Protein AF-A0A953M6U3-F1 (afdb_monomer_lite)

pLDDT: mean 84.89, std 16.99, range [43.0, 97.19]

Secondary structure (DSSP, 8-state):
-HHHHHHHH---S--HHHHHHHHHHHHHHHTT-HHHHHHHHHHHHHHS-TTSHHHHHHHHHHHHHHHHH-HHHHHHHHHHHHHH-TT-SSTTHHHHHHHHHHHHHHHHHS---

Radius of gyration: 16.12 Å; chains: 1; bounding box: 51×37×36 Å

Sequence (113 aa):
AIAVDLDRRVRGQHAPTAGLLGRLAKNAEAIGDDELAFEVWTQLSSSIPDGQPDWFEARCGAIRVLADMRPADALAAIRQHRVLYPQLGPSPWDVRLAALERRLGSEAGGSGP

Foldseek 3Di:
DVVVVVVVVPPPDPDVLLVVLLVQLVVCVVVPVLVSNLVSLVVSLVVDDPQDPSNLVSLLSNLVSCCVVPLVVSLVSLVVCCVVPVCSHDPPSSVSSVVSNVVSVCVVVVPDD

Structure (mmCIF, N/CA/C/O backbone):
data_AF-A0A953M6U3-F1
#
_entry.id   AF-A0A953M6U3-F1
#
loop_
_atom_site.group_PDB
_atom_site.id
_atom_site.type_symbol
_atom_site.label_atom_id
_atom_site.label_alt_id
_atom_site.label_comp_id
_atom_site.label_asym_id
_atom_site.label_entity_id
_atom_site.label_seq_id
_atom_site.pdbx_PDB_ins_code
_atom_site.Cartn_x
_atom_site.Cartn_y
_atom_site.Cartn_z
_atom_site.occupancy
_atom_site.B_iso_or_equiv
_atom_site.auth_seq_id
_atom_site.auth_comp_id
_atom_site.auth_asym_id
_atom_site.auth_atom_id
_atom_site.pdbx_PDB_model_num
ATOM 1 N N . ALA A 1 1 ? 29.473 -9.685 -21.984 1.00 49.41 1 ALA A N 1
ATOM 2 C CA . ALA A 1 1 ? 28.818 -11.004 -21.885 1.00 49.41 1 ALA A CA 1
ATOM 3 C C . ALA A 1 1 ? 27.308 -10.809 -21.977 1.00 49.41 1 ALA A C 1
ATOM 5 O O . ALA A 1 1 ? 26.703 -10.348 -21.019 1.00 49.41 1 ALA A O 1
ATOM 6 N N . ILE A 1 2 ? 26.716 -11.096 -23.140 1.00 50.38 2 ILE A N 1
ATOM 7 C CA . ILE A 1 2 ? 25.284 -10.860 -23.426 1.00 50.38 2 ILE A CA 1
ATOM 8 C C . ILE A 1 2 ? 24.371 -11.742 -22.543 1.00 50.38 2 ILE A C 1
ATOM 10 O O . ILE A 1 2 ? 23.231 -11.381 -22.277 1.00 50.38 2 ILE A O 1
ATOM 14 N N . ALA A 1 3 ? 24.904 -12.832 -21.978 1.00 48.81 3 ALA A N 1
ATOM 15 C CA . ALA A 1 3 ? 24.193 -13.700 -21.038 1.00 48.81 3 ALA A CA 1
ATOM 16 C C . ALA A 1 3 ? 23.750 -12.994 -19.736 1.00 48.81 3 ALA A C 1
ATOM 18 O O . ALA A 1 3 ? 22.659 -13.259 -19.251 1.00 48.81 3 ALA A O 1
ATOM 19 N N . VAL A 1 4 ? 24.536 -12.043 -19.208 1.00 52.84 4 VAL A N 1
ATOM 20 C CA . VAL A 1 4 ? 24.187 -11.299 -17.975 1.00 52.84 4 VAL A CA 1
ATOM 21 C C . VAL A 1 4 ? 23.068 -10.281 -18.223 1.00 52.84 4 VAL A C 1
ATOM 23 O O . VAL A 1 4 ? 22.275 -9.979 -17.335 1.00 52.84 4 VAL A O 1
ATOM 26 N N . ASP A 1 5 ? 22.984 -9.756 -19.442 1.00 53.75 5 ASP A N 1
ATOM 27 C CA . ASP A 1 5 ? 21.989 -8.747 -19.807 1.00 53.75 5 ASP A CA 1
ATOM 28 C C . ASP A 1 5 ? 20.622 -9.379 -20.123 1.00 53.75 5 ASP A C 1
ATOM 30 O O . ASP A 1 5 ? 19.576 -8.765 -19.907 1.00 53.75 5 ASP A O 1
ATOM 34 N N . LEU A 1 6 ? 20.625 -10.648 -20.552 1.00 49.59 6 LEU A N 1
ATOM 35 C CA . LEU A 1 6 ? 19.419 -11.464 -20.667 1.00 49.59 6 LEU A CA 1
ATOM 36 C C . LEU A 1 6 ? 18.901 -11.896 -19.283 1.00 49.59 6 LEU A C 1
ATOM 38 O O . LEU A 1 6 ? 17.705 -11.789 -19.032 1.00 49.59 6 LEU A O 1
ATOM 42 N N . ASP A 1 7 ? 19.793 -12.261 -18.355 1.00 43.16 7 ASP A N 1
ATOM 43 C CA . ASP A 1 7 ? 19.435 -12.580 -16.961 1.00 43.16 7 ASP A CA 1
ATOM 44 C C . ASP A 1 7 ? 18.774 -11.389 -16.235 1.00 43.16 7 ASP A C 1
ATOM 46 O O . ASP A 1 7 ? 17.865 -11.561 -15.422 1.00 43.16 7 ASP A O 1
ATOM 50 N N . ARG A 1 8 ? 19.157 -10.152 -16.588 1.00 49.97 8 ARG A N 1
ATOM 51 C CA . ARG A 1 8 ? 18.511 -8.916 -16.104 1.00 49.97 8 ARG A CA 1
ATOM 52 C C . ARG A 1 8 ? 17.138 -8.656 -16.717 1.00 49.97 8 ARG A C 1
ATOM 54 O O . ARG A 1 8 ? 16.288 -8.063 -16.061 1.00 49.97 8 ARG A O 1
ATOM 61 N N . ARG A 1 9 ? 16.915 -9.084 -17.959 1.00 44.03 9 ARG A N 1
ATOM 62 C CA . ARG A 1 9 ? 15.636 -8.915 -18.670 1.00 44.03 9 ARG A CA 1
ATOM 63 C C . ARG A 1 9 ? 14.626 -10.022 -18.362 1.00 44.03 9 ARG A C 1
ATOM 65 O O . ARG A 1 9 ? 13.440 -9.816 -18.590 1.00 44.03 9 ARG A O 1
ATOM 72 N N . VAL A 1 10 ? 15.081 -11.165 -17.840 1.00 47.09 10 VAL A N 1
ATOM 73 C CA . VAL A 1 10 ? 14.273 -12.384 -17.646 1.00 47.09 10 VAL A CA 1
ATOM 74 C C . VAL A 1 10 ? 14.106 -12.782 -16.170 1.00 47.09 10 VAL A C 1
ATOM 76 O O . VAL A 1 10 ? 13.493 -13.805 -15.881 1.00 47.09 10 VAL A O 1
ATOM 79 N N . ARG A 1 11 ? 14.465 -11.936 -15.189 1.00 43.00 11 ARG A N 1
ATOM 80 C CA . ARG A 1 11 ? 13.869 -12.043 -13.834 1.00 43.00 11 ARG A CA 1
ATOM 81 C C . ARG A 1 11 ? 12.411 -11.550 -13.826 1.00 43.00 11 ARG A C 1
ATOM 83 O O . ARG A 1 1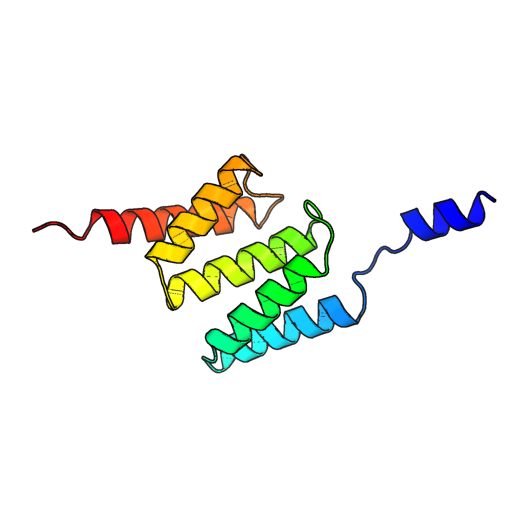1 ? 12.011 -10.673 -13.069 1.00 43.00 11 ARG A O 1
ATOM 90 N N . GLY A 1 12 ? 11.615 -12.135 -14.717 1.00 44.84 12 GLY A N 1
ATOM 91 C CA . GLY A 1 12 ? 10.168 -12.168 -14.672 1.00 44.84 12 GLY A CA 1
ATOM 92 C C . GLY A 1 12 ? 9.756 -13.211 -13.647 1.00 44.84 12 GLY A C 1
ATOM 93 O O . GLY A 1 12 ? 9.806 -14.403 -13.922 1.00 44.84 12 GLY A O 1
ATOM 94 N N . GLN A 1 13 ? 9.436 -12.717 -12.459 1.00 49.91 13 GLN A N 1
ATOM 95 C CA . GLN A 1 13 ? 8.665 -13.290 -11.354 1.00 49.91 13 GLN A CA 1
ATOM 96 C C . GLN A 1 13 ? 9.242 -12.617 -10.118 1.00 49.91 13 GLN A C 1
ATOM 98 O O . GLN A 1 13 ? 10.400 -12.840 -9.757 1.00 49.91 13 GLN A O 1
ATOM 103 N N . HIS A 1 14 ? 8.460 -11.712 -9.537 1.00 52.41 14 HIS A N 1
ATOM 104 C CA . HIS A 1 14 ? 8.783 -11.025 -8.297 1.00 52.41 14 HIS A CA 1
ATOM 105 C C . HIS A 1 14 ? 9.405 -12.007 -7.313 1.00 52.41 14 HIS A C 1
ATOM 107 O O . HIS A 1 14 ? 8.932 -13.141 -7.196 1.00 52.41 14 HIS A O 1
ATOM 113 N N . ALA A 1 15 ? 10.510 -11.598 -6.676 1.00 58.12 15 ALA A N 1
ATOM 114 C CA . ALA A 1 15 ? 11.259 -12.461 -5.771 1.00 58.12 15 ALA A CA 1
ATOM 115 C C . ALA A 1 15 ? 10.277 -13.214 -4.855 1.00 58.12 15 ALA A C 1
ATOM 117 O O . ALA A 1 15 ? 9.304 -12.600 -4.419 1.00 58.12 15 ALA A O 1
ATOM 118 N N . PRO A 1 16 ? 10.494 -14.502 -4.537 1.00 61.41 16 PRO A N 1
ATOM 119 C CA . PRO A 1 16 ? 9.575 -15.277 -3.696 1.00 61.41 16 PRO A CA 1
ATOM 120 C C . PRO A 1 16 ? 9.146 -14.534 -2.417 1.00 61.41 16 PRO A C 1
ATOM 122 O O . PRO A 1 16 ? 8.010 -14.655 -1.962 1.00 61.41 16 PRO A O 1
ATOM 125 N N . THR A 1 17 ? 10.040 -13.692 -1.895 1.00 67.00 17 THR A N 1
ATOM 126 C CA . THR A 1 17 ? 9.819 -12.756 -0.792 1.00 67.00 17 THR A CA 1
ATOM 127 C C . THR A 1 17 ? 8.709 -11.730 -1.052 1.00 67.00 17 THR A C 1
ATOM 129 O O . THR A 1 17 ? 7.886 -11.515 -0.174 1.00 67.00 17 THR A O 1
ATOM 132 N N . ALA A 1 18 ? 8.629 -11.125 -2.238 1.00 73.12 18 ALA A N 1
ATOM 133 C CA . ALA A 1 18 ? 7.585 -10.162 -2.595 1.00 73.12 18 ALA A CA 1
ATOM 134 C C . ALA A 1 18 ? 6.193 -10.815 -2.625 1.00 73.12 18 ALA A C 1
ATOM 136 O O . ALA A 1 18 ? 5.238 -10.286 -2.056 1.00 73.12 18 ALA A O 1
ATOM 137 N N . GLY A 1 19 ? 6.097 -12.021 -3.197 1.00 78.44 19 GLY A N 1
ATOM 138 C CA . GLY A 1 19 ? 4.865 -12.815 -3.164 1.00 78.44 19 GLY A CA 1
ATOM 139 C C . GLY A 1 19 ? 4.471 -13.252 -1.746 1.00 78.44 19 GLY A C 1
ATOM 140 O O . GLY A 1 19 ? 3.285 -13.287 -1.416 1.00 78.44 19 GLY A O 1
ATOM 141 N N . LEU A 1 20 ? 5.450 -13.555 -0.886 1.00 83.50 20 LEU A N 1
ATOM 142 C CA . LEU A 1 20 ? 5.217 -13.873 0.525 1.00 83.50 20 LEU A CA 1
ATOM 143 C C . LEU A 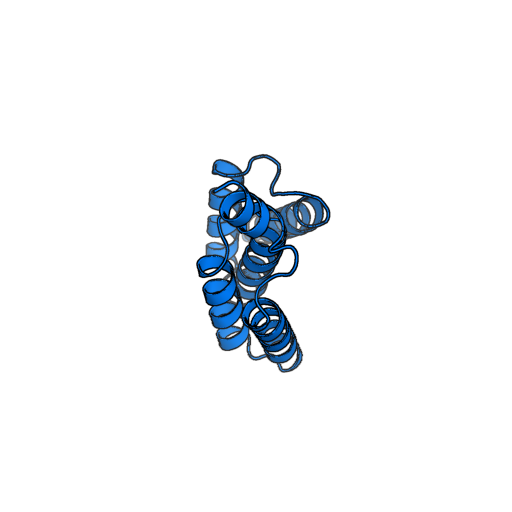1 20 ? 4.721 -12.654 1.316 1.00 83.50 20 LEU A C 1
ATOM 145 O O . LEU A 1 20 ? 3.724 -12.772 2.024 1.00 83.50 20 LEU A O 1
ATOM 149 N N . LEU A 1 21 ? 5.369 -11.494 1.166 1.00 87.75 21 LEU A N 1
ATOM 150 C CA . LEU A 1 21 ? 4.972 -10.245 1.823 1.00 87.75 21 LEU A CA 1
ATOM 151 C C . LEU A 1 21 ? 3.566 -9.817 1.388 1.00 87.75 21 LEU A C 1
ATOM 153 O O . LEU A 1 21 ? 2.733 -9.513 2.234 1.00 87.75 21 LEU A O 1
ATOM 157 N N . GLY A 1 22 ? 3.245 -9.904 0.093 1.00 89.06 22 GLY A N 1
ATOM 158 C CA . GLY A 1 22 ? 1.896 -9.598 -0.390 1.00 89.06 22 GLY A CA 1
ATOM 159 C C . GLY A 1 22 ? 0.817 -10.512 0.206 1.00 89.06 22 GLY A C 1
ATOM 160 O O . GLY A 1 22 ? -0.294 -10.064 0.486 1.00 89.06 22 GLY A O 1
ATOM 161 N N . ARG A 1 23 ? 1.125 -11.796 0.442 1.00 90.81 23 ARG A N 1
ATOM 162 C CA . ARG A 1 23 ? 0.214 -12.727 1.134 1.00 90.81 23 ARG A CA 1
ATOM 163 C C . ARG A 1 23 ? 0.102 -12.426 2.626 1.00 90.81 23 ARG A C 1
ATOM 165 O O . ARG A 1 23 ? -0.996 -12.508 3.164 1.00 90.81 23 ARG A O 1
ATOM 172 N N . LEU A 1 24 ? 1.214 -12.094 3.280 1.00 91.81 24 LEU A N 1
ATOM 173 C CA . LEU A 1 24 ? 1.230 -11.732 4.695 1.00 91.81 24 LEU A CA 1
ATOM 174 C C . LEU A 1 24 ? 0.388 -10.480 4.948 1.00 91.81 24 LEU A C 1
ATOM 176 O O . LEU A 1 24 ? -0.454 -10.507 5.837 1.00 91.81 24 LEU A O 1
ATOM 180 N N . ALA A 1 25 ? 0.543 -9.442 4.124 1.00 92.81 25 ALA A N 1
ATOM 181 C CA . ALA A 1 25 ? -0.248 -8.223 4.242 1.00 92.81 25 ALA A CA 1
ATOM 182 C C . ALA A 1 25 ? -1.750 -8.508 4.094 1.00 92.81 25 ALA A C 1
ATOM 184 O O . ALA A 1 25 ? -2.537 -8.138 4.956 1.00 92.81 25 ALA A O 1
ATOM 185 N N . LYS A 1 26 ? -2.147 -9.276 3.069 1.00 92.62 26 LYS A N 1
ATOM 186 C CA . LYS A 1 26 ? -3.549 -9.691 2.870 1.00 92.62 26 LYS A CA 1
ATOM 187 C C . LYS A 1 26 ? -4.105 -10.494 4.053 1.00 92.62 26 LYS A C 1
ATOM 189 O O . LYS A 1 26 ? -5.274 -10.347 4.390 1.00 92.62 26 LYS A O 1
ATOM 194 N N . ASN A 1 27 ? -3.286 -11.339 4.681 1.00 95.00 27 ASN A N 1
ATOM 195 C CA . ASN A 1 27 ? -3.690 -12.091 5.869 1.00 95.00 27 ASN A CA 1
ATOM 196 C C . ASN A 1 27 ? -3.839 -11.190 7.100 1.00 95.00 27 ASN A C 1
ATOM 198 O O . ASN A 1 27 ? -4.793 -11.379 7.846 1.00 95.00 27 ASN A O 1
ATOM 202 N N . ALA A 1 28 ? -2.925 -10.236 7.298 1.00 94.62 28 ALA A N 1
ATOM 203 C CA . ALA A 1 28 ? -3.004 -9.249 8.374 1.00 94.62 28 ALA A CA 1
ATOM 204 C C . ALA A 1 28 ? -4.299 -8.426 8.269 1.00 94.62 28 ALA A C 1
ATOM 206 O O . ALA A 1 28 ? -5.053 -8.343 9.233 1.00 94.62 28 ALA A O 1
ATOM 207 N N . GLU A 1 29 ? -4.647 -7.960 7.066 1.00 93.81 29 GLU A N 1
ATOM 208 C CA . GLU A 1 29 ? -5.931 -7.288 6.824 1.00 93.81 29 GLU A CA 1
ATOM 209 C C . GLU A 1 29 ? -7.133 -8.190 7.131 1.00 93.81 29 GLU A C 1
ATOM 211 O O . GLU A 1 29 ? -8.111 -7.756 7.733 1.00 93.81 29 GLU A O 1
ATOM 216 N N . ALA A 1 30 ? -7.072 -9.469 6.746 1.00 93.62 30 ALA A N 1
ATOM 217 C CA . ALA A 1 30 ? -8.170 -10.407 6.973 1.00 93.62 30 ALA A CA 1
ATOM 218 C C . ALA A 1 30 ? -8.443 -10.675 8.464 1.00 93.62 30 ALA A C 1
ATOM 220 O O . ALA A 1 30 ? -9.554 -11.075 8.811 1.00 93.62 30 ALA A O 1
ATOM 221 N N . ILE A 1 31 ? -7.451 -10.465 9.335 1.00 95.50 31 ILE A N 1
ATOM 222 C CA . ILE A 1 31 ? -7.596 -10.589 10.792 1.00 95.50 31 ILE A CA 1
ATOM 223 C C . ILE A 1 31 ? -7.770 -9.234 11.498 1.00 95.50 31 ILE A C 1
ATOM 225 O O . ILE A 1 31 ? -7.891 -9.217 12.721 1.00 95.50 31 ILE A O 1
ATOM 229 N N . GLY A 1 32 ? -7.813 -8.124 10.749 1.00 93.75 32 GLY A N 1
ATOM 230 C CA . GLY A 1 32 ? -7.968 -6.765 11.279 1.00 93.75 32 GLY A CA 1
ATOM 231 C C . GLY A 1 32 ? -6.703 -6.172 11.909 1.00 93.75 32 GLY A C 1
ATOM 232 O O . GLY A 1 32 ? -6.804 -5.249 12.713 1.00 93.75 32 GLY A O 1
ATOM 233 N N . ASP A 1 33 ? -5.523 -6.710 11.589 1.00 96.81 33 ASP A N 1
ATOM 234 C CA . ASP A 1 33 ? -4.236 -6.158 12.026 1.00 96.81 33 ASP A CA 1
ATOM 235 C C . ASP A 1 33 ? -3.722 -5.141 10.996 1.00 96.81 33 ASP A C 1
ATOM 237 O O . ASP A 1 33 ? -2.825 -5.413 10.190 1.00 96.81 33 ASP A O 1
ATOM 241 N N . ASP A 1 34 ? -4.361 -3.971 10.983 1.00 95.50 34 ASP A N 1
ATOM 242 C CA . ASP A 1 34 ? -4.103 -2.923 9.991 1.00 95.50 34 ASP A CA 1
ATOM 243 C C . ASP A 1 34 ? -2.690 -2.328 10.118 1.00 95.50 34 ASP A C 1
ATOM 245 O O . ASP A 1 34 ? -2.070 -1.982 9.111 1.00 95.50 34 ASP A O 1
ATOM 249 N N . GLU A 1 35 ? -2.130 -2.265 11.328 1.00 96.00 35 GLU A N 1
ATOM 250 C CA . GLU A 1 35 ? -0.772 -1.750 11.540 1.00 96.00 35 GLU A CA 1
ATOM 251 C C . GLU A 1 35 ? 0.260 -2.690 10.894 1.00 96.00 35 GLU A C 1
ATOM 253 O O . GLU A 1 35 ? 1.113 -2.240 10.120 1.00 96.00 35 GLU A O 1
ATOM 258 N N . LEU A 1 36 ? 0.127 -4.007 11.112 1.00 94.50 36 LEU A N 1
ATOM 259 C CA . LEU A 1 36 ? 0.980 -5.003 10.462 1.00 94.50 36 LEU A CA 1
ATOM 260 C C . LEU A 1 36 ? 0.779 -5.008 8.944 1.00 94.50 36 LEU A C 1
ATOM 262 O O . LEU A 1 36 ? 1.747 -5.071 8.183 1.00 94.50 36 LEU A O 1
ATOM 266 N N . ALA A 1 37 ? -0.467 -4.934 8.475 1.00 96.31 37 ALA A N 1
ATOM 267 C CA . ALA A 1 37 ? -0.746 -4.875 7.047 1.00 96.31 37 ALA A CA 1
ATOM 268 C C . ALA A 1 37 ? -0.071 -3.660 6.392 1.00 96.31 37 ALA A C 1
ATOM 270 O O . ALA A 1 37 ? 0.559 -3.791 5.337 1.00 96.31 37 ALA A O 1
ATOM 271 N N . PHE A 1 38 ? -0.153 -2.489 7.027 1.00 97.19 38 PHE A N 1
ATOM 272 C CA . PHE A 1 38 ? 0.480 -1.266 6.547 1.00 97.19 38 PHE A CA 1
ATOM 273 C C . PHE A 1 38 ? 2.009 -1.361 6.531 1.00 97.19 38 PHE A C 1
ATOM 275 O O . PHE A 1 38 ? 2.631 -0.978 5.532 1.00 97.19 38 PHE A O 1
ATOM 282 N N . GLU A 1 39 ? 2.616 -1.902 7.590 1.00 96.44 39 GLU A N 1
ATOM 283 C CA . GLU A 1 39 ? 4.062 -2.131 7.665 1.00 96.44 39 GLU A CA 1
ATOM 284 C C . GLU A 1 39 ? 4.530 -3.025 6.510 1.00 96.44 39 GLU A C 1
ATOM 286 O O . GLU A 1 39 ? 5.436 -2.658 5.755 1.00 96.44 39 GLU A O 1
ATOM 291 N N . VAL A 1 40 ? 3.861 -4.164 6.311 1.00 96.38 40 VAL A N 1
ATOM 292 C CA . VAL A 1 40 ? 4.237 -5.151 5.292 1.00 96.38 40 VAL A CA 1
ATOM 293 C C . VAL A 1 40 ? 4.056 -4.592 3.880 1.00 96.38 40 VAL A C 1
ATOM 295 O O . VAL A 1 40 ? 4.926 -4.791 3.028 1.00 96.38 40 VAL A O 1
ATOM 298 N N . TRP A 1 41 ? 2.975 -3.853 3.608 1.00 96.06 41 TRP A N 1
ATOM 299 C CA . TRP A 1 41 ? 2.798 -3.194 2.311 1.00 96.06 41 TRP A CA 1
ATOM 300 C C . TRP A 1 41 ? 3.858 -2.128 2.046 1.00 96.06 41 TRP A C 1
ATOM 302 O O . TR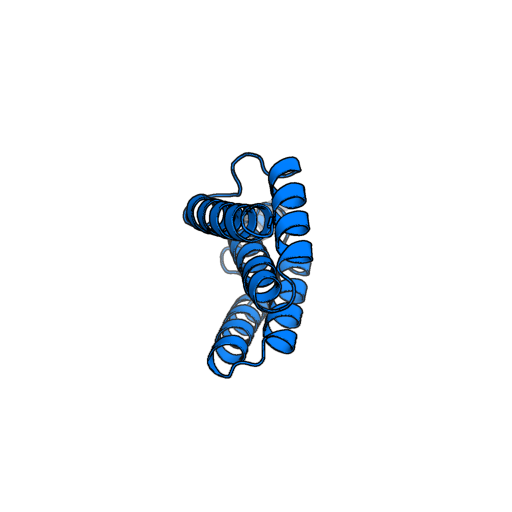P A 1 41 ? 4.374 -2.031 0.928 1.00 96.06 41 TRP A O 1
ATOM 312 N N . THR A 1 42 ? 4.215 -1.349 3.067 1.00 94.94 42 THR A N 1
ATOM 313 C CA . THR A 1 42 ? 5.259 -0.327 2.961 1.00 94.94 42 THR A CA 1
ATOM 314 C C . THR A 1 42 ? 6.609 -0.978 2.679 1.00 94.94 42 THR A C 1
ATOM 316 O O . THR A 1 42 ? 7.268 -0.606 1.706 1.00 94.94 42 THR A O 1
ATOM 319 N N . GLN A 1 43 ? 6.967 -2.020 3.433 1.00 94.25 43 GLN A N 1
ATOM 320 C CA . GLN A 1 43 ? 8.179 -2.808 3.214 1.00 94.25 43 GLN A CA 1
ATOM 321 C C . GLN A 1 43 ? 8.223 -3.402 1.802 1.00 94.25 43 GLN A C 1
ATOM 323 O O . GLN A 1 43 ? 9.245 -3.303 1.118 1.00 94.25 43 GLN A O 1
ATOM 328 N N . LEU A 1 44 ? 7.113 -3.988 1.341 1.00 92.56 44 LEU A N 1
ATOM 329 C CA . LEU A 1 44 ? 7.015 -4.534 -0.007 1.00 92.56 44 LEU A CA 1
ATOM 330 C C . LEU A 1 44 ? 7.250 -3.443 -1.055 1.00 92.56 44 LEU A C 1
ATOM 332 O O . LEU A 1 44 ? 8.065 -3.642 -1.955 1.00 92.56 44 LEU A O 1
ATOM 336 N N . SER A 1 45 ? 6.615 -2.277 -0.906 1.00 92.25 45 SER A N 1
ATOM 337 C CA . SER A 1 45 ? 6.780 -1.160 -1.842 1.00 92.25 45 SER A CA 1
ATOM 338 C C . SER A 1 45 ? 8.218 -0.637 -1.885 1.00 92.25 45 SER A C 1
ATOM 340 O O . SER A 1 45 ? 8.723 -0.358 -2.964 1.00 92.25 45 SER A O 1
ATOM 342 N N . SER A 1 46 ? 8.920 -0.592 -0.748 1.00 90.94 46 SER A N 1
ATOM 343 C CA . SER A 1 46 ? 10.335 -0.197 -0.690 1.00 90.94 46 SER A CA 1
ATOM 344 C C . SER A 1 46 ? 11.290 -1.253 -1.258 1.00 90.94 46 SER A C 1
ATOM 346 O O . SER A 1 46 ? 12.439 -0.941 -1.560 1.00 90.94 46 SER A O 1
ATOM 348 N N . SER A 1 47 ? 10.841 -2.505 -1.395 1.00 90.31 47 SER A N 1
ATOM 349 C CA . SER A 1 47 ? 11.646 -3.609 -1.937 1.00 90.31 47 SER A CA 1
ATOM 350 C C . SER A 1 47 ? 11.546 -3.770 -3.460 1.00 90.31 47 SER A C 1
ATOM 352 O O . SER A 1 47 ? 12.316 -4.533 -4.048 1.00 90.31 47 SER A O 1
ATOM 354 N N . ILE A 1 48 ? 10.607 -3.069 -4.103 1.00 88.25 48 ILE A N 1
ATOM 355 C CA . ILE A 1 48 ? 10.347 -3.147 -5.543 1.00 88.25 48 ILE A CA 1
ATOM 356 C C . ILE A 1 48 ? 10.754 -1.812 -6.181 1.00 88.25 48 ILE A C 1
ATOM 358 O O . ILE A 1 48 ? 10.421 -0.765 -5.634 1.00 88.25 48 ILE A O 1
ATOM 362 N N . PRO A 1 49 ? 11.438 -1.810 -7.340 1.00 87.81 49 PRO A N 1
ATOM 363 C CA . PRO A 1 49 ? 11.688 -0.577 -8.072 1.00 87.81 49 PRO A CA 1
ATOM 364 C C . PRO A 1 49 ? 10.392 0.167 -8.416 1.00 87.81 49 PRO A C 1
ATOM 366 O O . PRO A 1 49 ? 9.438 -0.427 -8.928 1.00 87.81 49 PRO A O 1
ATOM 369 N N . ASP A 1 50 ? 10.403 1.474 -8.180 1.00 86.56 50 ASP A N 1
ATOM 370 C CA . ASP A 1 50 ? 9.325 2.395 -8.521 1.00 86.56 50 ASP A CA 1
ATOM 371 C C . ASP A 1 50 ? 8.853 2.241 -9.977 1.00 86.56 50 ASP A C 1
ATOM 373 O O . ASP A 1 50 ? 9.643 2.026 -10.900 1.00 86.56 50 ASP A O 1
ATOM 377 N N . GLY A 1 51 ? 7.539 2.355 -10.188 1.00 83.62 51 GLY A N 1
ATOM 378 C CA . GLY A 1 51 ? 6.918 2.261 -11.513 1.00 83.62 51 GLY A CA 1
ATOM 379 C C . GLY A 1 51 ? 6.690 0.837 -12.038 1.00 83.62 51 GLY A C 1
ATOM 380 O O . GLY A 1 51 ? 6.057 0.679 -13.083 1.00 83.62 51 GLY A O 1
ATOM 381 N N . GLN A 1 52 ? 7.135 -0.204 -11.329 1.00 86.44 52 GLN A N 1
ATOM 382 C CA . GLN A 1 52 ? 6.817 -1.589 -11.690 1.00 86.44 52 GLN A CA 1
ATOM 383 C C . GLN A 1 52 ? 5.366 -1.956 -11.323 1.00 86.44 52 GLN A C 1
ATOM 385 O O . GLN A 1 52 ? 4.834 -1.441 -10.339 1.00 86.44 52 GLN A O 1
A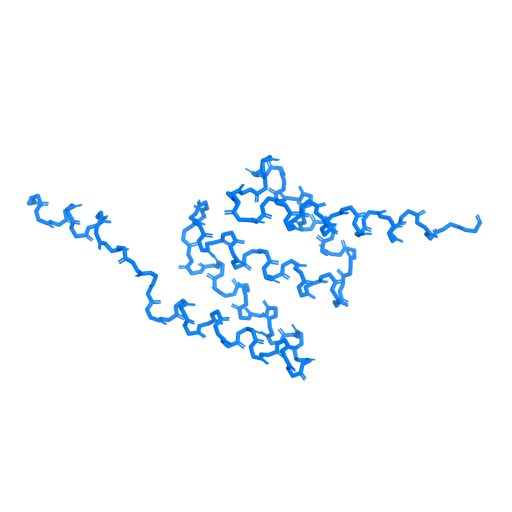TOM 390 N N . PRO A 1 53 ? 4.707 -2.878 -12.053 1.00 84.38 53 PRO A N 1
ATOM 391 C CA . PRO A 1 53 ? 3.322 -3.269 -11.768 1.00 84.38 53 PRO A CA 1
ATOM 392 C C . PRO A 1 53 ? 3.059 -3.683 -10.310 1.00 84.38 53 PRO A C 1
ATOM 394 O O . PRO A 1 53 ? 2.091 -3.218 -9.710 1.00 84.38 53 PRO A O 1
ATOM 397 N N . ASP A 1 54 ? 3.943 -4.480 -9.709 1.00 86.00 54 ASP A N 1
ATOM 398 C CA . ASP A 1 54 ? 3.786 -4.932 -8.318 1.00 86.00 54 ASP A CA 1
ATOM 399 C C . ASP A 1 54 ? 4.130 -3.845 -7.294 1.00 86.00 54 ASP A C 1
ATOM 401 O O . ASP A 1 54 ? 3.638 -3.871 -6.166 1.00 86.00 54 ASP A O 1
ATOM 405 N N . TRP A 1 55 ? 4.922 -2.842 -7.683 1.00 91.56 55 TRP A N 1
ATOM 406 C CA . TRP A 1 55 ? 5.119 -1.652 -6.857 1.00 91.56 55 TRP A CA 1
ATOM 407 C C . TRP A 1 55 ? 3.805 -0.874 -6.718 1.00 91.56 55 TRP A C 1
ATOM 409 O O . TRP A 1 55 ? 3.460 -0.440 -5.617 1.00 91.56 55 TRP A O 1
ATOM 419 N N . PHE A 1 56 ? 3.019 -0.766 -7.798 1.00 92.06 56 PHE A N 1
ATOM 420 C CA . PHE A 1 56 ? 1.687 -0.162 -7.729 1.00 92.06 56 PHE A CA 1
ATOM 421 C C . PHE A 1 56 ? 0.732 -0.975 -6.851 1.00 92.06 56 PHE A C 1
ATOM 423 O O . PHE A 1 56 ? -0.001 -0.364 -6.076 1.00 92.06 56 PHE A O 1
ATOM 430 N N . GLU A 1 57 ? 0.766 -2.314 -6.896 1.00 91.69 57 GLU A N 1
ATOM 431 C CA . GLU A 1 57 ? -0.002 -3.149 -5.955 1.00 91.69 57 GLU A CA 1
ATOM 432 C C . GLU A 1 57 ? 0.349 -2.806 -4.506 1.00 91.69 57 GLU A C 1
ATOM 434 O O . GLU A 1 57 ? -0.542 -2.506 -3.708 1.00 91.69 57 GLU A O 1
ATOM 439 N N . ALA A 1 58 ? 1.643 -2.796 -4.181 1.00 94.38 58 ALA A N 1
ATOM 440 C CA . ALA A 1 58 ? 2.112 -2.557 -2.825 1.00 94.38 58 ALA A CA 1
ATOM 441 C C . ALA A 1 58 ? 1.756 -1.151 -2.319 1.00 94.38 58 ALA A C 1
ATOM 443 O O . ALA A 1 58 ? 1.250 -0.998 -1.206 1.00 94.38 58 ALA A O 1
ATOM 444 N N . ARG A 1 59 ? 1.937 -0.119 -3.155 1.00 95.44 59 ARG A N 1
ATOM 445 C CA . ARG A 1 59 ? 1.533 1.258 -2.829 1.00 95.44 59 ARG A CA 1
ATOM 446 C C . ARG A 1 59 ? 0.026 1.388 -2.653 1.00 95.44 59 ARG A C 1
ATOM 448 O O . ARG A 1 59 ? -0.410 2.055 -1.718 1.00 95.44 59 ARG A O 1
ATOM 455 N N . CYS A 1 60 ? -0.768 0.734 -3.501 1.00 94.69 60 CYS A N 1
ATOM 456 C CA . CYS A 1 60 ? -2.222 0.703 -3.348 1.00 94.69 60 CYS A CA 1
ATOM 457 C C . CYS A 1 60 ? -2.642 0.037 -2.039 1.00 94.69 60 CYS A C 1
ATOM 459 O O . CYS A 1 60 ? -3.532 0.549 -1.364 1.00 94.69 60 CYS A O 1
ATOM 461 N N . GLY A 1 61 ? -2.011 -1.086 -1.685 1.00 95.19 61 GLY A N 1
ATOM 462 C CA . GLY A 1 61 ? -2.229 -1.776 -0.417 1.00 95.19 61 GLY A CA 1
ATOM 463 C C . GLY A 1 61 ? -1.952 -0.865 0.775 1.00 95.19 61 GLY A C 1
ATOM 464 O O . GLY A 1 61 ? -2.854 -0.627 1.573 1.00 95.19 61 GLY A O 1
ATOM 465 N N . ALA A 1 62 ? -0.758 -0.267 0.830 1.00 97.00 62 ALA A N 1
ATOM 466 C CA . ALA A 1 62 ? -0.355 0.623 1.919 1.00 97.00 62 ALA A CA 1
ATOM 467 C C . ALA A 1 62 ? -1.317 1.807 2.088 1.00 97.00 62 ALA A C 1
ATOM 469 O O . ALA A 1 62 ? -1.792 2.078 3.184 1.00 97.00 62 ALA A O 1
ATOM 470 N N . ILE A 1 63 ? -1.643 2.501 0.995 1.00 96.88 63 ILE A N 1
ATOM 471 C CA . ILE A 1 63 ? -2.534 3.666 1.034 1.00 96.88 63 ILE A CA 1
ATOM 472 C C . ILE A 1 63 ? -3.948 3.277 1.478 1.00 96.88 63 ILE A C 1
ATOM 474 O O . ILE A 1 63 ? -4.594 4.033 2.199 1.00 96.88 63 ILE A O 1
ATOM 478 N N . ARG A 1 64 ? -4.445 2.118 1.040 1.00 96.12 64 ARG A N 1
ATOM 479 C CA . ARG A 1 64 ? -5.778 1.641 1.412 1.00 96.12 64 ARG A CA 1
ATOM 480 C C . ARG A 1 64 ? -5.864 1.316 2.896 1.00 96.12 64 ARG A C 1
ATOM 482 O O . ARG A 1 64 ? -6.786 1.790 3.535 1.00 96.12 64 ARG A O 1
ATOM 489 N N . VAL A 1 65 ? -4.897 0.581 3.435 1.00 96.62 65 VAL A N 1
ATOM 490 C CA . VAL A 1 65 ? -4.861 0.274 4.872 1.00 96.62 65 VAL A CA 1
ATOM 491 C C . VAL A 1 65 ? -4.680 1.559 5.691 1.00 96.62 65 VAL A C 1
ATOM 493 O O . VAL A 1 65 ? -5.362 1.780 6.687 1.00 96.62 65 VAL A O 1
ATOM 496 N N . LEU A 1 66 ? -3.847 2.490 5.211 1.00 96.75 66 LEU A N 1
ATOM 497 C CA . LEU A 1 66 ? -3.718 3.811 5.823 1.00 96.75 66 LEU A CA 1
ATOM 498 C C . LEU A 1 66 ? -5.037 4.596 5.804 1.00 96.75 66 LEU A C 1
ATOM 500 O O . LEU A 1 66 ? -5.277 5.375 6.715 1.00 96.75 66 LEU A O 1
ATOM 504 N N . ALA A 1 67 ? -5.893 4.411 4.796 1.00 96.31 67 ALA A N 1
ATOM 505 C CA . ALA A 1 67 ? -7.189 5.085 4.722 1.00 96.31 67 ALA A CA 1
ATOM 506 C C . ALA A 1 67 ? -8.141 4.647 5.838 1.00 96.31 67 ALA A C 1
ATOM 508 O O . ALA A 1 67 ? -8.954 5.456 6.279 1.00 96.31 67 ALA A O 1
ATOM 509 N N . ASP A 1 68 ? -8.015 3.402 6.290 1.00 93.88 68 ASP A N 1
ATOM 510 C CA . ASP A 1 68 ? -8.847 2.839 7.349 1.00 93.88 68 ASP A CA 1
ATOM 511 C C . ASP A 1 68 ? -8.332 3.267 8.738 1.00 93.88 68 ASP A C 1
ATOM 513 O O . ASP A 1 68 ? -9.124 3.579 9.625 1.00 93.88 68 ASP A O 1
ATOM 517 N N . MET A 1 69 ? -7.010 3.411 8.904 1.00 95.38 69 MET A N 1
ATOM 518 C CA . MET A 1 69 ? -6.400 3.868 10.163 1.00 95.38 69 MET A CA 1
ATOM 519 C C . MET A 1 69 ? -6.356 5.398 10.322 1.00 95.38 69 MET A C 1
ATOM 521 O O . MET A 1 69 ? -6.570 5.932 11.411 1.00 95.38 69 MET A O 1
ATOM 525 N N . ARG A 1 70 ? -5.977 6.116 9.257 1.00 95.94 70 ARG A N 1
ATOM 526 C CA . ARG A 1 70 ? -5.638 7.553 9.241 1.00 95.94 70 ARG A CA 1
ATOM 527 C C . ARG A 1 70 ? -6.050 8.189 7.900 1.00 95.94 70 ARG A C 1
ATOM 529 O O . ARG A 1 70 ? -5.203 8.460 7.043 1.00 95.94 70 ARG A O 1
ATOM 536 N N . PRO A 1 71 ? -7.345 8.491 7.697 1.00 95.50 71 PRO A N 1
ATOM 537 C CA . PRO A 1 71 ? -7.875 8.920 6.398 1.00 95.50 71 PRO A CA 1
ATOM 538 C C . PRO A 1 71 ? -7.252 10.222 5.868 1.00 95.50 71 PRO A C 1
ATOM 540 O O . PRO A 1 71 ? -7.042 10.365 4.662 1.00 95.50 71 PRO A O 1
ATOM 543 N N . ALA A 1 72 ? -6.900 11.161 6.753 1.00 94.00 72 ALA A N 1
ATOM 544 C CA . ALA A 1 72 ? -6.223 12.400 6.365 1.00 94.00 72 ALA A CA 1
ATOM 545 C C . ALA A 1 72 ? -4.824 12.136 5.774 1.00 94.00 72 ALA A C 1
ATOM 547 O O . ALA A 1 72 ? -4.474 12.697 4.731 1.00 94.00 72 ALA A O 1
ATOM 548 N N . ASP A 1 73 ? -4.063 11.233 6.396 1.00 96.12 73 ASP A N 1
ATOM 549 C CA . ASP A 1 73 ? -2.726 10.843 5.942 1.00 96.12 73 ASP A CA 1
ATOM 550 C C . ASP A 1 73 ? -2.808 10.073 4.618 1.00 96.12 73 ASP A C 1
ATOM 552 O O . ASP A 1 73 ? -2.018 10.312 3.702 1.00 96.12 73 ASP A O 1
ATOM 556 N N . ALA A 1 74 ? -3.814 9.207 4.462 1.00 97.00 74 ALA A N 1
ATOM 557 C CA . ALA A 1 74 ? -4.062 8.495 3.212 1.00 97.00 74 ALA A CA 1
ATOM 558 C C . ALA A 1 74 ? -4.413 9.438 2.055 1.00 97.00 74 ALA A C 1
ATOM 560 O O . ALA A 1 74 ? -3.897 9.278 0.946 1.00 97.00 74 ALA A O 1
ATOM 561 N N . LEU A 1 75 ? -5.240 10.459 2.302 1.00 96.12 75 LEU A N 1
ATOM 562 C CA . LEU A 1 75 ? -5.567 11.463 1.290 1.00 96.12 75 LEU A CA 1
ATOM 563 C C . LEU A 1 75 ? -4.320 12.250 0.866 1.00 96.12 75 LEU A C 1
ATOM 565 O O . LEU A 1 75 ? -4.113 12.488 -0.328 1.00 96.12 75 LEU A O 1
ATOM 569 N N . ALA A 1 76 ? -3.466 12.626 1.821 1.00 96.25 76 ALA A N 1
ATOM 570 C CA . ALA A 1 76 ? -2.184 13.258 1.522 1.00 96.25 76 ALA A CA 1
ATOM 571 C C . ALA A 1 76 ? -1.281 12.331 0.688 1.00 96.25 76 ALA A C 1
ATOM 573 O O . ALA A 1 76 ? -0.730 12.762 -0.329 1.00 96.25 76 ALA A O 1
ATOM 574 N N . ALA A 1 77 ? -1.196 11.050 1.056 1.00 96.69 77 ALA A N 1
ATOM 575 C CA . ALA A 1 77 ? -0.400 10.053 0.348 1.00 96.69 77 ALA A CA 1
ATOM 576 C C . ALA A 1 77 ? -0.878 9.827 -1.098 1.00 96.69 77 ALA A C 1
ATOM 578 O O . ALA A 1 77 ? -0.048 9.750 -2.005 1.00 96.69 77 ALA A O 1
ATOM 579 N N . ILE A 1 78 ? -2.194 9.777 -1.352 1.00 96.31 78 ILE A N 1
ATOM 580 C CA . ILE A 1 78 ? -2.725 9.655 -2.723 1.00 96.31 78 ILE A CA 1
ATOM 581 C C . ILE A 1 78 ? -2.416 10.898 -3.549 1.00 96.31 78 ILE A C 1
ATOM 583 O O . ILE A 1 78 ? -2.013 10.780 -4.707 1.00 96.31 78 ILE A O 1
ATOM 587 N N . ARG A 1 79 ? -2.572 12.093 -2.970 1.00 95.38 79 ARG A N 1
ATOM 588 C CA . ARG A 1 79 ? -2.262 13.346 -3.671 1.00 95.38 79 ARG A CA 1
ATOM 589 C C . ARG A 1 79 ? -0.793 13.399 -4.075 1.00 95.38 79 ARG A C 1
ATOM 591 O O . ARG A 1 79 ? -0.495 13.722 -5.222 1.00 95.38 79 ARG A O 1
ATOM 598 N N . GLN A 1 80 ? 0.113 13.016 -3.175 1.00 95.69 80 GLN A N 1
ATOM 599 C CA . GLN A 1 80 ? 1.539 12.886 -3.485 1.00 95.69 80 GLN A CA 1
ATOM 600 C C . GLN A 1 80 ? 1.792 11.836 -4.574 1.00 95.69 80 GLN A C 1
ATOM 602 O O . GLN A 1 80 ? 2.522 12.102 -5.527 1.00 95.69 80 GLN A O 1
ATOM 607 N N . HIS A 1 81 ? 1.147 10.668 -4.479 1.00 95.25 81 HIS A N 1
ATOM 608 C CA . HIS A 1 81 ? 1.247 9.623 -5.499 1.00 95.25 81 HIS A CA 1
ATOM 609 C C . HIS A 1 81 ? 0.805 10.124 -6.875 1.00 95.25 81 HIS A C 1
ATOM 611 O O . HIS A 1 81 ? 1.497 9.867 -7.852 1.00 95.25 81 HIS A O 1
ATOM 617 N N . ARG A 1 82 ? -0.283 10.901 -6.970 1.00 95.38 82 ARG A N 1
ATOM 618 C CA . ARG A 1 82 ? -0.738 11.476 -8.244 1.00 95.38 82 ARG A CA 1
ATOM 619 C C . ARG A 1 82 ? 0.242 12.483 -8.836 1.00 95.38 82 ARG A C 1
ATOM 621 O O . ARG A 1 82 ? 0.374 12.540 -10.054 1.00 95.38 82 ARG A O 1
ATOM 628 N N . VAL A 1 83 ? 0.911 13.281 -8.004 1.00 95.88 83 VAL A N 1
ATOM 629 C CA . VAL A 1 83 ? 1.929 14.225 -8.494 1.00 95.88 83 VAL A CA 1
ATOM 630 C C . VAL A 1 83 ? 3.041 13.472 -9.228 1.00 95.88 83 VAL A C 1
ATOM 632 O O . VAL A 1 83 ? 3.467 13.904 -10.294 1.00 95.88 83 VAL A O 1
ATOM 635 N N . LEU A 1 84 ? 3.471 12.332 -8.684 1.00 93.31 84 LEU A N 1
ATOM 636 C CA . LEU A 1 84 ? 4.510 11.492 -9.286 1.00 93.31 84 LEU A CA 1
ATOM 637 C C . LEU A 1 84 ? 3.975 10.626 -10.439 1.00 93.31 84 LEU A C 1
ATOM 639 O O . LEU A 1 84 ? 4.666 10.415 -11.433 1.00 93.31 84 LEU A O 1
ATOM 643 N N . TYR A 1 85 ? 2.733 10.158 -10.325 1.00 94.06 85 TYR A N 1
ATOM 644 C CA . TYR A 1 85 ? 2.069 9.261 -11.266 1.00 94.06 85 TYR A CA 1
ATOM 645 C C . TYR A 1 85 ? 0.680 9.814 -11.614 1.00 94.06 85 TYR A C 1
ATOM 647 O O . TYR A 1 85 ? -0.314 9.402 -11.010 1.00 94.06 85 TYR A O 1
ATOM 655 N N . PRO A 1 86 ? 0.569 10.721 -12.605 1.00 94.31 86 PRO A N 1
ATOM 656 C CA . PRO A 1 86 ? -0.698 11.384 -12.935 1.00 94.31 86 PRO A CA 1
ATOM 657 C C . PRO A 1 86 ? -1.836 10.418 -13.284 1.00 94.31 86 PRO A C 1
ATOM 659 O O . PRO A 1 86 ? -2.983 10.650 -12.912 1.00 94.31 86 PRO A O 1
ATOM 662 N N . GLN A 1 87 ? -1.497 9.297 -13.927 1.00 93.00 87 GLN A N 1
ATOM 663 C CA . GLN A 1 87 ? -2.436 8.227 -14.282 1.00 93.00 87 GLN A CA 1
ATOM 664 C C . GLN A 1 87 ? -2.671 7.222 -13.144 1.00 93.00 87 GLN A C 1
ATOM 666 O O . GLN A 1 87 ? -3.357 6.230 -13.345 1.00 93.00 87 GLN A O 1
ATOM 671 N N . LEU A 1 88 ? -2.093 7.449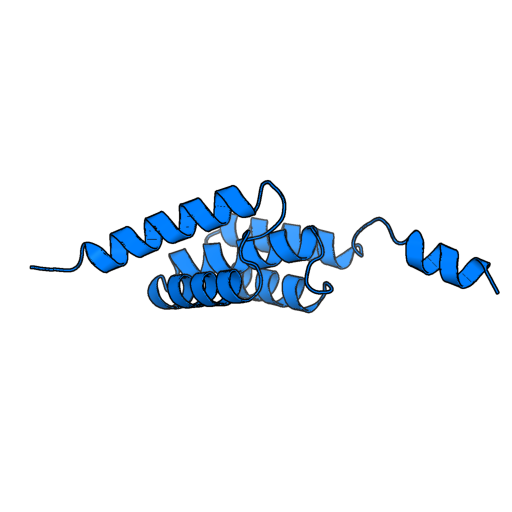 -11.959 1.00 91.81 88 LEU A N 1
ATOM 672 C CA . LEU A 1 88 ? -2.141 6.606 -10.756 1.00 91.81 88 LEU A CA 1
ATOM 673 C C . LEU A 1 88 ? -1.528 5.200 -10.882 1.00 91.81 88 LEU A C 1
ATOM 675 O O . LEU A 1 88 ? -1.222 4.590 -9.859 1.00 91.81 88 LEU A O 1
ATOM 679 N N . GLY A 1 89 ? -1.280 4.717 -12.096 1.00 91.69 89 GLY A N 1
ATOM 680 C CA . GLY A 1 89 ? -0.621 3.448 -12.379 1.00 91.69 89 GLY A CA 1
ATOM 681 C C . GLY A 1 89 ? -1.289 2.708 -13.536 1.00 91.69 89 GLY A C 1
ATOM 682 O O . GLY A 1 89 ? -2.182 3.248 -14.185 1.00 91.69 89 GLY A O 1
ATOM 683 N N . PRO A 1 90 ? -0.857 1.476 -13.832 1.00 91.88 90 PRO A N 1
ATOM 684 C CA . PRO A 1 90 ? -1.564 0.607 -14.759 1.00 91.88 90 PRO A CA 1
ATOM 685 C C . PRO A 1 90 ? -2.845 0.053 -14.122 1.00 91.88 90 PRO A C 1
ATOM 687 O O . PRO A 1 90 ? -2.939 -0.100 -12.901 1.00 91.88 90 PRO A O 1
ATOM 690 N N . SER A 1 91 ? -3.811 -0.329 -14.958 1.00 89.06 91 SER A N 1
ATOM 691 C CA . SER A 1 91 ? -4.986 -1.081 -14.508 1.00 89.06 91 SER A CA 1
ATOM 692 C C . SER A 1 91 ? -4.578 -2.371 -13.782 1.00 89.06 91 SER A C 1
ATOM 694 O O . SER A 1 91 ? -3.678 -3.069 -14.256 1.00 89.06 91 SER A O 1
ATOM 696 N N . PRO A 1 92 ? -5.233 -2.723 -12.655 1.00 92.31 92 PRO A N 1
ATOM 697 C CA . PRO A 1 92 ? -6.456 -2.109 -12.104 1.00 92.31 92 PRO A CA 1
ATOM 698 C C . PRO A 1 92 ? -6.212 -1.009 -11.049 1.00 92.31 92 PRO A C 1
ATOM 700 O O . PRO A 1 92 ? -7.145 -0.600 -10.350 1.00 92.31 92 PRO A O 1
ATOM 703 N N . TRP A 1 93 ? -4.962 -0.598 -10.840 1.00 92.62 93 TRP A N 1
ATOM 704 C CA . TRP A 1 93 ? -4.557 0.251 -9.715 1.00 92.62 93 TRP A CA 1
ATOM 705 C C . TRP A 1 93 ? -5.012 1.698 -9.868 1.00 92.62 93 TRP A C 1
ATOM 707 O O . TRP A 1 93 ? -5.408 2.323 -8.885 1.00 92.62 93 TRP A O 1
ATOM 717 N N . ASP A 1 94 ? -5.043 2.194 -11.101 1.00 93.00 94 ASP A N 1
ATOM 718 C CA . ASP A 1 94 ? -5.607 3.491 -11.467 1.00 93.00 94 ASP A CA 1
ATOM 719 C C . ASP A 1 94 ? -7.054 3.657 -10.983 1.00 93.00 94 ASP A C 1
ATOM 721 O O . ASP A 1 94 ? -7.376 4.605 -10.263 1.00 93.00 94 ASP A O 1
ATOM 725 N N . VAL A 1 95 ? -7.915 2.690 -11.302 1.00 95.25 95 VAL A N 1
ATOM 726 C CA . VAL A 1 95 ? -9.331 2.688 -10.937 1.00 95.25 95 VAL A CA 1
ATOM 727 C C . VAL A 1 95 ? -9.490 2.609 -9.421 1.00 95.25 95 VAL A C 1
ATOM 729 O O . VAL A 1 95 ? -10.300 3.341 -8.845 1.00 95.25 95 VAL A O 1
ATOM 732 N N . ARG A 1 96 ? -8.700 1.753 -8.759 1.00 94.50 96 ARG A N 1
ATOM 733 C CA . ARG A 1 96 ? -8.750 1.558 -7.301 1.00 94.50 96 ARG A CA 1
ATOM 734 C C . ARG A 1 96 ? -8.317 2.810 -6.540 1.00 94.50 96 ARG A C 1
ATOM 736 O O . ARG A 1 96 ? -9.043 3.249 -5.651 1.00 94.50 96 ARG A O 1
ATOM 743 N N . LEU A 1 97 ? -7.186 3.412 -6.907 1.00 95.06 97 LEU A N 1
ATOM 744 C CA . LEU A 1 97 ? -6.694 4.638 -6.272 1.00 95.06 97 LEU A CA 1
ATOM 745 C C . LEU A 1 97 ? -7.611 5.828 -6.551 1.00 95.06 97 LEU A C 1
ATOM 747 O O . LEU A 1 97 ? -7.879 6.610 -5.642 1.00 95.06 97 LEU A O 1
ATOM 751 N N . ALA A 1 98 ? -8.151 5.948 -7.767 1.00 95.88 98 ALA A N 1
ATOM 752 C CA . ALA A 1 98 ? -9.104 7.005 -8.090 1.00 95.88 98 ALA A CA 1
ATOM 753 C C . ALA A 1 98 ? -10.402 6.875 -7.276 1.00 95.88 98 ALA A C 1
ATOM 755 O O . ALA A 1 98 ? -10.952 7.877 -6.823 1.00 95.88 98 ALA A O 1
ATOM 756 N N . ALA A 1 99 ? -10.904 5.651 -7.082 1.00 96.00 99 ALA A N 1
ATOM 757 C CA . ALA A 1 99 ? -12.073 5.406 -6.241 1.00 96.00 99 ALA A CA 1
ATOM 758 C C . ALA A 1 99 ? -11.798 5.732 -4.767 1.00 96.00 99 ALA A C 1
ATOM 760 O O . ALA A 1 99 ? -12.611 6.408 -4.134 1.00 96.00 99 ALA A O 1
ATOM 761 N N . LEU A 1 100 ? -10.645 5.303 -4.248 1.00 95.81 100 LEU A N 1
ATOM 762 C CA . LEU A 1 100 ? -10.238 5.567 -2.872 1.00 95.81 100 LEU A CA 1
ATOM 763 C C . LEU A 1 100 ? -10.092 7.066 -2.597 1.00 95.81 100 LEU A C 1
ATOM 765 O O . LEU A 1 100 ? -10.589 7.562 -1.591 1.00 95.81 100 LEU A O 1
ATOM 769 N N . GLU A 1 101 ? -9.475 7.804 -3.514 1.00 95.25 101 GLU A N 1
ATOM 770 C CA . GLU A 1 101 ? -9.318 9.245 -3.359 1.00 95.25 101 GLU A CA 1
ATOM 771 C C . GLU A 1 101 ? -10.655 9.988 -3.356 1.00 95.25 101 GLU A C 1
ATOM 773 O O . GLU A 1 101 ? -10.855 10.882 -2.537 1.00 95.25 101 GLU A O 1
ATOM 778 N N . ARG A 1 102 ? -11.589 9.618 -4.246 1.00 95.38 102 ARG A N 1
ATOM 779 C CA . ARG A 1 102 ? -12.932 10.216 -4.256 1.00 95.38 102 ARG A CA 1
ATOM 780 C C . ARG A 1 102 ? -13.650 9.983 -2.932 1.00 95.38 102 ARG A C 1
ATOM 782 O O . ARG A 1 102 ? -14.253 10.918 -2.411 1.00 95.38 102 ARG A O 1
ATOM 789 N N . ARG A 1 103 ? -13.560 8.765 -2.384 1.00 95.31 103 ARG A N 1
ATOM 790 C CA . ARG A 1 103 ? -14.129 8.423 -1.074 1.00 95.31 103 ARG A CA 1
ATOM 791 C C . ARG A 1 103 ? -13.547 9.321 0.020 1.00 95.31 103 ARG A C 1
ATOM 793 O O . ARG A 1 103 ? -14.296 10.056 0.657 1.00 95.31 103 ARG A O 1
ATOM 800 N N . LEU A 1 104 ? -12.222 9.355 0.147 1.00 94.00 104 LEU A N 1
ATOM 801 C CA . LEU A 1 104 ? -11.527 10.166 1.153 1.00 94.00 104 LEU A CA 1
ATOM 802 C C . LEU A 1 104 ? -11.795 11.672 1.000 1.00 94.00 104 LEU A C 1
ATOM 804 O O . LEU A 1 104 ? -11.958 12.386 1.986 1.00 94.00 104 LEU A O 1
ATOM 808 N N . GLY A 1 105 ? -11.881 12.169 -0.237 1.00 91.94 105 GLY A N 1
ATOM 809 C CA . GLY A 1 105 ? -12.231 13.561 -0.517 1.00 91.94 105 GLY A CA 1
ATOM 810 C C . GLY A 1 105 ? -13.658 13.916 -0.090 1.00 91.94 105 GLY A C 1
ATOM 811 O O . GLY A 1 105 ? -13.884 15.016 0.412 1.00 91.94 105 GLY A O 1
ATOM 812 N N . SER A 1 106 ? -14.610 12.989 -0.245 1.00 90.00 106 SER A N 1
ATOM 813 C CA . SER A 1 106 ? -15.993 13.186 0.206 1.00 90.00 106 SER A CA 1
ATOM 814 C C . SER A 1 106 ? -16.126 13.160 1.731 1.00 90.00 106 SER A C 1
ATOM 816 O O . SER A 1 106 ? -16.828 13.997 2.291 1.00 90.00 106 SER A O 1
ATOM 818 N N . GLU A 1 107 ? -15.392 12.273 2.407 1.00 85.44 107 GLU A N 1
ATOM 819 C CA . GLU A 1 107 ? -15.358 12.181 3.872 1.00 85.44 107 GLU A CA 1
ATOM 820 C C . GLU A 1 107 ? -14.735 13.443 4.492 1.00 85.44 107 GLU A C 1
ATOM 822 O O . GLU A 1 107 ? -15.249 13.974 5.474 1.00 85.44 107 GLU A O 1
ATOM 827 N N . ALA A 1 108 ? -13.682 13.987 3.871 1.00 78.81 108 ALA A N 1
ATOM 828 C CA . ALA A 1 108 ? -13.056 15.234 4.308 1.00 78.81 108 ALA A CA 1
ATOM 829 C C . ALA A 1 108 ? -13.936 16.476 4.059 1.00 78.81 108 ALA A C 1
ATOM 831 O O . ALA A 1 108 ? -13.920 17.408 4.859 1.00 78.81 108 ALA A O 1
ATOM 832 N N . GLY A 1 109 ? -14.694 16.505 2.955 1.00 69.62 109 GLY A N 1
ATOM 833 C CA . GLY A 1 109 ? -15.589 17.617 2.606 1.00 69.62 109 GLY A CA 1
ATOM 834 C C . GLY A 1 109 ? -16.945 17.594 3.321 1.00 69.62 109 GLY A C 1
ATOM 835 O O . GLY A 1 109 ? -17.581 18.637 3.438 1.00 69.62 109 GLY A O 1
ATOM 836 N N . GLY A 1 110 ? -17.384 16.429 3.808 1.00 59.41 110 GLY A N 1
ATOM 837 C CA . GLY A 1 110 ? -18.642 16.247 4.543 1.00 59.41 110 GLY A CA 1
ATOM 838 C C . GLY A 1 110 ? -18.582 16.632 6.025 1.00 59.41 110 GLY A C 1
ATOM 839 O O . GLY A 1 110 ? -19.610 16.635 6.695 1.00 59.41 110 GLY A O 1
ATOM 840 N N . SER A 1 111 ? -17.402 16.980 6.545 1.00 52.97 111 SER A N 1
ATOM 841 C CA . SER A 1 111 ? -17.231 17.493 7.906 1.00 52.97 111 SER A CA 1
ATOM 842 C C . SER A 1 111 ? -17.390 19.019 7.929 1.00 52.97 111 SER A C 1
ATOM 844 O O . SER A 1 111 ? -16.426 19.752 8.144 1.00 52.97 111 SER A O 1
ATOM 846 N N . GLY A 1 112 ? -18.609 19.501 7.689 1.00 44.28 112 GLY A N 1
ATOM 847 C CA . GLY A 1 112 ? -18.992 20.903 7.871 1.00 44.28 112 GLY A CA 1
ATOM 848 C C . GLY A 1 112 ? -20.372 20.995 8.537 1.00 44.28 112 GLY A C 1
ATOM 849 O O . GLY A 1 112 ? -21.291 20.357 8.022 1.00 44.28 112 GLY A O 1
ATOM 850 N N . PRO A 1 113 ? -20.528 21.708 9.674 1.00 50.19 113 PRO A N 1
ATOM 851 C CA . PRO A 1 113 ? -21.844 22.084 10.190 1.00 50.19 113 PRO A CA 1
ATOM 852 C C . PRO A 1 113 ? -22.541 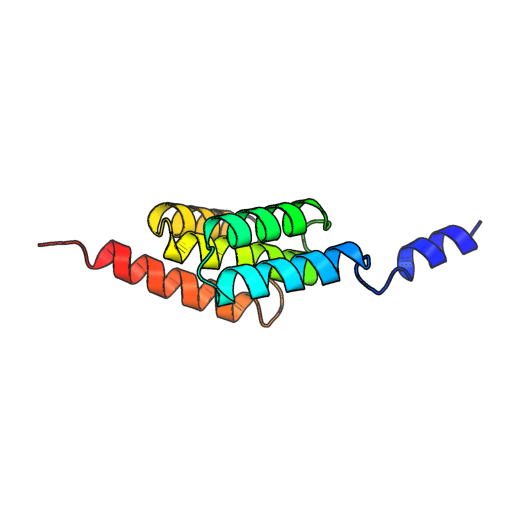23.118 9.295 1.00 50.19 113 PRO A C 1
ATOM 854 O O . PRO A 1 113 ? -21.831 23.908 8.628 1.00 50.19 113 PRO A O 1
#